Protein AF-A0AB73HCC1-F1 (afdb_monomer)

Structure (mmCIF, N/CA/C/O backbone):
data_AF-A0AB73HCC1-F1
#
_entry.id   AF-A0AB73HCC1-F1
#
loop_
_atom_site.group_PDB
_atom_site.id
_at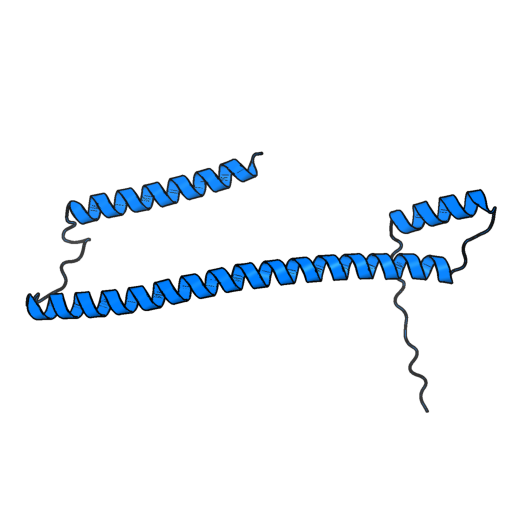om_site.type_symbol
_atom_site.label_atom_id
_atom_site.label_alt_id
_atom_site.label_comp_id
_atom_site.label_asym_id
_atom_site.label_entity_id
_atom_site.label_seq_id
_atom_site.pdbx_PDB_ins_code
_atom_site.Cartn_x
_atom_site.Cartn_y
_atom_site.Cartn_z
_atom_site.occupancy
_atom_site.B_iso_or_equiv
_atom_site.auth_seq_id
_atom_site.auth_comp_id
_atom_site.auth_asym_id
_atom_site.auth_atom_id
_atom_site.pdbx_PDB_model_num
ATOM 1 N N . MET A 1 1 ? -36.625 -32.251 32.245 1.00 38.41 1 MET A N 1
ATOM 2 C CA . MET A 1 1 ? -36.342 -30.869 31.793 1.00 38.41 1 MET A CA 1
ATOM 3 C C . MET A 1 1 ? -35.176 -30.345 32.619 1.00 38.41 1 MET A C 1
ATOM 5 O O . MET A 1 1 ? -35.336 -30.188 33.819 1.00 38.41 1 MET A O 1
ATOM 9 N N . VAL A 1 2 ? -33.991 -30.183 32.027 1.00 34.22 2 VAL A N 1
ATOM 10 C CA . VAL A 1 2 ? -32.787 -29.726 32.745 1.00 34.22 2 VAL A CA 1
ATOM 11 C C . VAL A 1 2 ? -32.716 -28.202 32.635 1.00 34.22 2 VAL A C 1
ATOM 13 O O . VAL A 1 2 ? -32.554 -27.676 31.535 1.00 34.22 2 VAL A O 1
ATOM 16 N N . GLN A 1 3 ? -32.875 -27.489 33.753 1.00 39.78 3 GLN A N 1
ATOM 17 C CA . GLN A 1 3 ? -32.674 -26.039 33.811 1.00 39.78 3 GLN A CA 1
ATOM 18 C C . GLN A 1 3 ? -31.180 -25.734 33.646 1.00 39.78 3 GLN A C 1
ATOM 20 O O . GLN A 1 3 ? -30.383 -25.944 34.563 1.00 39.78 3 GLN A O 1
ATOM 25 N N . LYS A 1 4 ? -30.797 -25.245 32.460 1.00 42.56 4 LYS A N 1
ATOM 26 C CA . LYS A 1 4 ? -29.466 -24.679 32.214 1.00 42.56 4 LYS A CA 1
ATOM 27 C C . LYS A 1 4 ? -29.282 -23.481 33.144 1.00 42.56 4 LYS A C 1
ATOM 29 O O . LYS A 1 4 ? -29.886 -22.434 32.930 1.00 42.56 4 LYS A O 1
ATOM 34 N N . HIS A 1 5 ? -28.467 -23.654 34.177 1.00 36.31 5 HIS A N 1
ATOM 35 C CA . HIS A 1 5 ? -28.007 -22.551 35.005 1.00 36.31 5 HIS A CA 1
ATOM 36 C C . HIS A 1 5 ? -27.139 -21.651 34.123 1.00 36.31 5 HIS A C 1
ATOM 38 O O . HIS A 1 5 ? -26.052 -22.044 33.698 1.00 36.31 5 HIS A O 1
ATOM 44 N N . ILE A 1 6 ? -27.655 -20.470 33.785 1.00 43.16 6 ILE A N 1
ATOM 45 C CA . ILE A 1 6 ? -26.868 -19.415 33.151 1.00 43.16 6 ILE A CA 1
ATOM 46 C C . ILE A 1 6 ? -25.929 -18.911 34.243 1.00 43.16 6 ILE A C 1
ATOM 48 O O . ILE A 1 6 ? -26.341 -18.170 35.132 1.00 43.16 6 ILE A O 1
ATOM 52 N N . ASN A 1 7 ? -24.688 -19.392 34.224 1.00 36.97 7 ASN A N 1
ATOM 53 C CA . ASN A 1 7 ? -23.642 -18.879 35.095 1.00 36.97 7 ASN A CA 1
ATOM 54 C C . ASN A 1 7 ? -23.291 -17.477 34.590 1.00 36.97 7 ASN A C 1
ATOM 56 O O . ASN A 1 7 ? -22.567 -17.322 33.606 1.00 36.97 7 ASN A O 1
ATOM 60 N N . PHE A 1 8 ? -23.872 -16.458 35.219 1.00 41.75 8 PHE A N 1
ATOM 61 C CA . PHE A 1 8 ? -23.470 -15.078 34.998 1.00 41.75 8 PHE A CA 1
ATOM 62 C C . PHE A 1 8 ? -22.064 -14.930 35.580 1.00 41.75 8 PHE A C 1
ATOM 64 O O . PHE A 1 8 ? -21.888 -15.024 36.793 1.00 41.75 8 PHE A O 1
ATOM 71 N N . ARG A 1 9 ? -21.059 -14.778 34.708 1.00 43.19 9 ARG A N 1
ATOM 72 C CA . ARG A 1 9 ? -19.712 -14.366 35.122 1.00 43.19 9 ARG A CA 1
ATOM 73 C C . ARG A 1 9 ? -19.842 -13.092 35.956 1.00 43.19 9 ARG A C 1
ATOM 75 O O . ARG A 1 9 ? -20.618 -12.216 35.584 1.00 43.19 9 ARG A O 1
ATOM 82 N N . GLU A 1 10 ? -19.115 -13.012 37.066 1.00 45.31 10 GLU A N 1
ATOM 83 C CA . GLU A 1 10 ? -18.987 -11.766 37.822 1.00 45.31 10 GLU A CA 1
ATOM 84 C C . GLU A 1 10 ? -18.386 -10.717 36.881 1.00 45.31 10 GLU A C 1
ATOM 86 O O . GLU A 1 10 ? -17.293 -10.903 36.345 1.00 45.31 10 GLU A O 1
ATOM 91 N N . VAL A 1 11 ? -19.176 -9.690 36.578 1.00 54.09 11 VAL A N 1
ATOM 92 C CA . VAL A 1 11 ? -18.813 -8.621 35.650 1.00 54.09 11 VAL A CA 1
ATOM 93 C C . VAL A 1 11 ? -18.001 -7.576 36.418 1.00 54.09 11 VAL A C 1
ATOM 95 O O . VAL A 1 11 ? -18.340 -7.229 37.548 1.00 54.09 11 VAL A O 1
ATOM 98 N N . GLU A 1 12 ? -16.892 -7.114 35.839 1.00 55.56 12 GLU A N 1
ATOM 99 C CA . GLU A 1 12 ? -15.991 -6.157 36.488 1.00 55.56 12 GLU A CA 1
ATOM 100 C C . GLU A 1 12 ? -16.620 -4.753 36.576 1.00 55.56 12 GLU A C 1
ATOM 102 O O . GLU A 1 12 ? -17.129 -4.206 35.596 1.00 55.56 12 GLU A O 1
ATOM 107 N N . LYS A 1 13 ? -16.570 -4.154 37.772 1.00 60.44 13 LYS A N 1
ATOM 108 C CA . LYS A 1 13 ? -17.133 -2.827 38.067 1.00 60.44 13 LYS A CA 1
ATOM 109 C C . LYS A 1 13 ? -16.321 -1.714 37.408 1.00 60.44 13 LYS A C 1
ATOM 111 O O . LYS A 1 13 ? -15.126 -1.585 37.661 1.00 60.44 13 LYS A O 1
ATOM 116 N N . THR A 1 14 ? -16.975 -0.854 36.624 1.00 68.00 14 THR A N 1
ATOM 117 C CA . THR A 1 14 ? -16.300 0.253 35.927 1.00 68.00 14 THR A CA 1
ATOM 118 C C . THR A 1 14 ? -16.155 1.509 36.804 1.00 68.00 14 THR A C 1
ATOM 120 O O . THR A 1 14 ? -17.066 1.823 37.578 1.00 68.00 14 THR A O 1
ATOM 123 N N . PRO A 1 15 ? -15.061 2.293 36.672 1.00 70.69 15 PRO A N 1
ATOM 124 C CA . PRO A 1 15 ? -14.818 3.485 37.499 1.00 70.69 15 PRO A CA 1
ATOM 125 C C . PRO A 1 15 ? -15.942 4.532 37.438 1.00 70.69 15 PRO A C 1
ATOM 127 O O . PRO A 1 15 ? -16.271 5.166 38.439 1.00 70.69 15 PRO A O 1
ATOM 130 N N . PHE A 1 16 ? -16.568 4.691 36.267 1.00 67.19 16 PHE A N 1
ATOM 131 C CA . PHE A 1 16 ? -17.686 5.615 36.070 1.00 67.19 16 PHE A CA 1
ATOM 132 C C . PHE A 1 16 ? -18.978 5.125 36.741 1.00 67.19 16 PHE A C 1
ATOM 134 O O . PHE A 1 16 ? -19.700 5.920 37.345 1.00 67.19 16 PHE A O 1
ATOM 141 N N . GLY A 1 17 ? -19.259 3.817 36.668 1.00 68.06 17 GLY A N 1
ATOM 142 C CA . GLY A 1 17 ? -20.411 3.210 37.334 1.00 68.06 17 GLY A CA 1
ATOM 143 C C . GLY A 1 17 ? -20.335 3.384 38.849 1.00 68.06 17 GLY A C 1
ATOM 144 O O . GLY A 1 17 ? -21.309 3.813 39.465 1.00 68.06 17 GLY A O 1
ATOM 145 N N . ILE A 1 18 ? -19.154 3.157 39.432 1.00 70.44 18 ILE A N 1
ATOM 146 C CA . ILE A 1 18 ? -18.897 3.334 40.870 1.00 70.44 18 ILE A CA 1
ATOM 147 C C . ILE A 1 18 ? -19.159 4.786 41.297 1.00 70.44 18 ILE A C 1
ATOM 149 O O . ILE A 1 18 ? -19.965 5.013 42.196 1.00 70.44 18 ILE A O 1
ATOM 153 N N . ALA A 1 19 ? -18.583 5.768 40.597 1.00 71.25 19 ALA A N 1
ATOM 154 C CA . ALA A 1 19 ? -18.742 7.186 40.935 1.00 71.25 19 ALA A CA 1
ATOM 155 C C . ALA A 1 19 ? -20.204 7.673 40.851 1.00 71.25 19 ALA A C 1
ATOM 157 O O . ALA A 1 19 ? -20.649 8.506 41.646 1.00 71.25 19 ALA A O 1
ATOM 158 N N . TYR A 1 20 ? -20.980 7.158 39.892 1.00 68.31 20 TYR A N 1
ATOM 159 C CA . TYR A 1 20 ? -22.404 7.478 39.785 1.00 68.31 20 TYR A CA 1
ATOM 160 C C . TYR A 1 20 ? -23.213 6.868 40.939 1.00 68.31 20 TYR A C 1
ATOM 162 O O . TYR A 1 20 ? -24.063 7.542 41.527 1.00 68.31 20 TYR A O 1
ATOM 170 N N . LEU A 1 21 ? -22.948 5.604 41.271 1.00 71.44 21 LEU A N 1
ATOM 171 C CA . LEU A 1 21 ? -23.624 4.878 42.345 1.00 71.44 21 LEU A CA 1
ATOM 172 C C . LEU A 1 21 ? -23.320 5.479 43.719 1.00 71.44 21 LEU A C 1
ATOM 174 O O . LEU A 1 21 ? -24.239 5.646 44.518 1.00 71.44 21 LEU A O 1
ATOM 178 N N . GLU A 1 22 ? -22.069 5.871 43.960 1.00 76.00 22 GLU A N 1
ATOM 179 C CA . GLU A 1 22 ? -21.644 6.583 45.168 1.00 76.00 22 GLU A CA 1
ATOM 180 C C . GLU A 1 22 ? -22.413 7.898 45.321 1.00 76.00 22 GLU A C 1
ATOM 182 O O . GLU A 1 22 ? -23.102 8.092 46.323 1.00 76.00 22 GLU A O 1
ATOM 187 N N . LYS A 1 23 ? -22.444 8.734 44.277 1.00 72.56 23 LYS A N 1
ATOM 188 C CA . LYS A 1 23 ? -23.176 10.011 44.278 1.00 72.56 23 LYS A CA 1
ATOM 189 C C . LYS A 1 23 ? -24.678 9.854 44.547 1.00 72.56 23 LYS A C 1
ATOM 191 O O . LYS A 1 23 ? -25.290 10.704 45.195 1.00 72.56 23 LYS A O 1
ATOM 196 N N . GLN A 1 24 ? -25.304 8.792 44.040 1.00 65.94 24 GLN A N 1
ATOM 197 C CA . GLN A 1 24 ? -26.722 8.518 44.303 1.00 65.94 24 GLN A CA 1
ATOM 198 C C . GLN A 1 24 ? -26.949 7.946 45.706 1.00 65.94 24 GLN A C 1
ATOM 200 O O . GLN A 1 24 ? -27.943 8.285 46.350 1.00 65.94 24 GLN A O 1
ATOM 205 N N . SER A 1 25 ? -26.016 7.129 46.200 1.00 69.56 25 SER A N 1
ATOM 206 C CA . SER A 1 25 ? -26.067 6.583 47.556 1.00 69.56 25 SER A CA 1
ATOM 207 C C . SER A 1 25 ? -25.948 7.675 48.618 1.00 69.56 25 SER A C 1
ATOM 209 O O . SER A 1 25 ? -26.681 7.647 49.604 1.00 69.56 25 SER A O 1
ATOM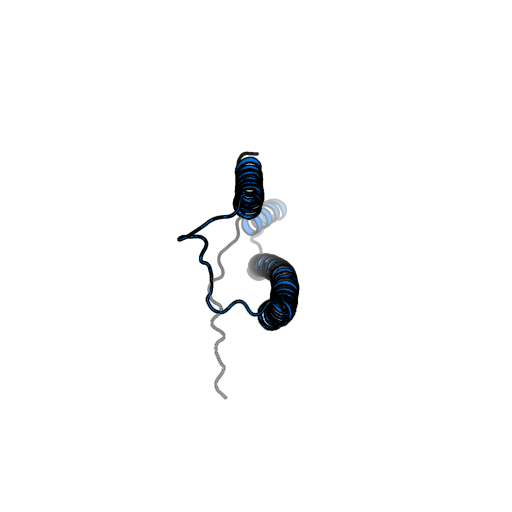 211 N N . GLU A 1 26 ? -25.123 8.696 48.368 1.00 74.69 26 GLU A N 1
ATOM 212 C CA . GLU A 1 26 ? -25.008 9.892 49.207 1.00 74.69 26 GLU A CA 1
ATOM 213 C C . GLU A 1 26 ? -26.292 10.727 49.174 1.00 74.69 26 GLU A C 1
ATOM 215 O O . GLU A 1 26 ? -26.774 11.187 50.209 1.00 74.69 26 GLU A O 1
ATOM 220 N N . ARG A 1 27 ? -26.888 10.891 47.986 1.00 69.12 27 ARG A N 1
ATOM 221 C CA . ARG A 1 27 ? -28.082 11.722 47.782 1.00 69.12 27 ARG A CA 1
ATOM 222 C C . ARG A 1 27 ? -29.345 11.142 48.415 1.00 69.12 27 ARG A C 1
ATOM 224 O O . ARG A 1 27 ? -30.191 11.902 48.879 1.00 69.12 27 ARG A O 1
ATOM 231 N N . PHE A 1 28 ? -29.488 9.821 48.406 1.00 70.94 28 PHE A N 1
ATOM 232 C CA . PHE A 1 28 ? -30.684 9.128 48.892 1.00 70.94 28 PHE A CA 1
ATOM 233 C C . PHE A 1 28 ? -30.447 8.320 50.174 1.00 70.94 28 PHE A C 1
ATOM 235 O O . PHE A 1 28 ? -31.359 7.619 50.606 1.00 70.94 28 PHE A O 1
ATOM 242 N N . GLN A 1 29 ? -29.241 8.386 50.757 1.00 68.56 29 GLN A N 1
ATOM 243 C CA . GLN A 1 29 ? -28.818 7.630 51.949 1.00 68.56 29 GLN A CA 1
ATOM 244 C C . GLN A 1 29 ? -29.215 6.145 51.895 1.00 68.56 29 GLN A C 1
ATOM 246 O O . GLN A 1 29 ? -29.601 5.536 52.892 1.00 68.56 29 GLN A O 1
ATOM 251 N N . SER A 1 30 ? -29.160 5.554 50.704 1.00 65.75 30 SER A N 1
ATOM 252 C CA . SER A 1 30 ? -29.591 4.181 50.465 1.00 65.75 30 SER A CA 1
ATOM 253 C C . SER A 1 30 ? -28.616 3.485 49.533 1.00 65.75 30 SER A C 1
ATOM 255 O O . SER A 1 30 ? -28.034 4.091 48.633 1.00 65.75 30 SER A O 1
ATOM 257 N N . LYS A 1 31 ? -28.404 2.188 49.773 1.00 68.00 31 LYS A N 1
ATOM 258 C CA . LYS A 1 31 ? -27.559 1.388 48.893 1.00 68.00 31 LYS A CA 1
ATOM 259 C C . LYS A 1 31 ? -28.298 1.167 47.572 1.00 68.00 31 LYS A C 1
ATOM 261 O O . LYS A 1 31 ? -29.467 0.771 47.608 1.00 68.00 31 LYS A O 1
ATOM 266 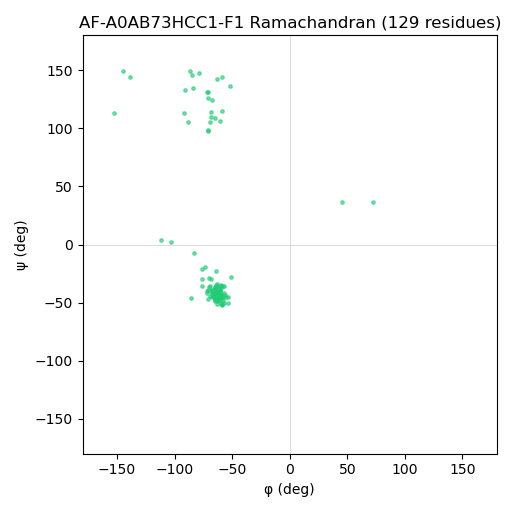N N . PRO A 1 32 ? -27.646 1.394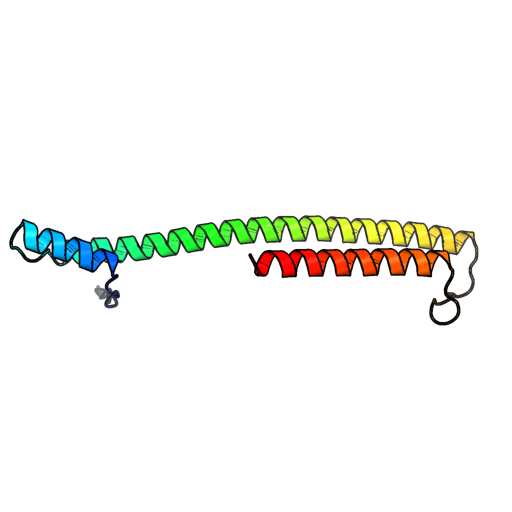 46.422 1.00 66.69 32 PRO A N 1
ATOM 267 C CA . PRO A 1 32 ? -28.252 1.101 45.138 1.00 66.69 32 PRO A CA 1
ATOM 268 C C . PRO A 1 32 ? -28.618 -0.384 45.050 1.00 66.69 32 PRO A C 1
ATOM 270 O O . PRO A 1 32 ? -27.939 -1.262 45.585 1.00 66.69 32 PRO A O 1
ATOM 273 N N . SER A 1 33 ? -29.740 -0.671 44.391 1.00 75.75 33 SER A N 1
ATOM 274 C CA . SER A 1 33 ? -30.155 -2.050 44.132 1.00 75.75 33 SER A CA 1
ATOM 275 C C . SER A 1 33 ? -29.123 -2.739 43.240 1.00 75.75 33 SER A C 1
ATOM 277 O O . SER A 1 33 ? -28.646 -2.140 42.276 1.00 75.75 33 SER A O 1
ATOM 279 N N . LYS A 1 34 ? -28.860 -4.029 43.485 1.00 73.81 34 LYS A N 1
ATOM 280 C CA . LYS A 1 34 ? -28.000 -4.874 42.630 1.00 73.81 34 LYS A CA 1
ATOM 281 C C . LYS A 1 34 ? -28.386 -4.817 41.145 1.00 73.81 34 LYS A C 1
ATOM 283 O O . LYS A 1 34 ? -27.544 -5.001 40.277 1.00 73.81 34 LYS A O 1
ATOM 288 N N . THR A 1 35 ? -29.660 -4.547 40.856 1.00 72.31 35 THR A N 1
ATOM 289 C CA . THR A 1 35 ? -30.164 -4.388 39.483 1.00 72.31 35 THR A CA 1
ATOM 290 C C . THR A 1 35 ? -29.593 -3.139 38.811 1.00 72.31 35 THR A C 1
ATOM 292 O O . THR A 1 35 ? -29.251 -3.178 37.639 1.00 72.31 35 THR A O 1
ATOM 295 N N . VAL A 1 36 ? -29.461 -2.039 39.555 1.00 73.62 36 VAL A N 1
ATOM 296 C CA . VAL A 1 36 ? -28.936 -0.769 39.038 1.00 73.62 36 VAL A CA 1
ATOM 297 C C . VAL A 1 36 ? -27.435 -0.881 38.784 1.00 73.62 36 VAL A C 1
ATOM 299 O O . VAL A 1 36 ? -26.980 -0.454 37.731 1.00 73.62 36 VAL A O 1
ATOM 302 N N . GLU A 1 37 ? -26.688 -1.518 39.693 1.00 71.56 37 GLU A N 1
ATOM 303 C CA . GLU A 1 37 ? -25.263 -1.837 39.492 1.00 71.56 37 GLU A CA 1
ATOM 304 C C . GLU A 1 37 ? -25.043 -2.610 38.186 1.00 71.56 37 GLU A C 1
ATOM 306 O O . GLU A 1 37 ? -24.274 -2.181 37.326 1.00 71.56 37 GLU A O 1
ATOM 311 N N . LYS A 1 38 ? -25.823 -3.678 37.990 1.00 75.00 38 LYS A N 1
ATOM 312 C CA . LYS A 1 38 ? -25.742 -4.526 36.801 1.00 75.00 38 LYS A CA 1
ATOM 313 C C . LYS A 1 38 ? -26.054 -3.777 35.498 1.00 75.00 38 LYS A C 1
ATOM 315 O O . LYS A 1 38 ? -25.386 -4.002 34.497 1.00 75.00 38 LYS A O 1
ATOM 320 N N . ILE A 1 39 ? -27.023 -2.856 35.506 1.00 77.94 39 ILE A N 1
ATOM 321 C CA . ILE A 1 39 ? -27.365 -2.040 34.324 1.00 77.94 39 ILE A CA 1
ATOM 322 C C . ILE A 1 39 ? -26.185 -1.157 33.892 1.00 77.94 39 ILE A C 1
ATOM 324 O O . ILE A 1 39 ? -25.928 -1.019 32.697 1.00 77.94 39 ILE A O 1
ATOM 328 N N . PHE A 1 40 ? -25.463 -0.549 34.837 1.00 75.25 40 PHE A N 1
ATOM 329 C CA . PHE A 1 40 ? -24.319 0.307 34.505 1.00 75.25 40 PHE A CA 1
ATOM 330 C C . PHE A 1 40 ? -23.125 -0.488 33.975 1.00 75.25 40 PHE A C 1
ATOM 332 O O . PHE A 1 40 ? -22.437 -0.023 33.066 1.00 75.25 40 PHE A O 1
ATOM 339 N N . GLU A 1 41 ? -22.902 -1.684 34.512 1.00 73.56 41 GLU A N 1
ATOM 340 C CA . GLU A 1 41 ? -21.880 -2.612 34.025 1.00 73.56 41 GLU A CA 1
ATOM 341 C C . GLU A 1 41 ? -22.193 -3.100 32.600 1.00 73.56 41 GLU A C 1
ATOM 343 O O . GLU A 1 41 ? -21.348 -2.981 31.713 1.00 73.56 41 GLU A O 1
ATOM 348 N N . GLU A 1 42 ? -23.428 -3.548 32.341 1.00 76.75 42 GLU A N 1
ATOM 349 C CA . GLU A 1 42 ? -23.878 -3.951 30.999 1.00 76.75 42 GLU A CA 1
ATOM 350 C C . GLU A 1 42 ? -23.789 -2.787 29.997 1.00 76.75 42 GLU A C 1
ATOM 352 O O . GLU A 1 42 ? -23.347 -2.963 28.863 1.00 76.75 42 GLU A O 1
ATOM 357 N N . HIS A 1 43 ? -24.140 -1.566 30.411 1.00 78.44 43 HIS A N 1
ATOM 358 C CA . HIS A 1 43 ? -24.030 -0.384 29.555 1.00 78.44 43 HIS A CA 1
ATOM 359 C C . HIS A 1 43 ? -22.576 -0.047 29.185 1.00 78.44 43 HIS A C 1
ATOM 361 O O . HIS A 1 43 ? -22.314 0.389 28.063 1.00 78.44 43 HIS A O 1
ATOM 367 N N . ALA A 1 44 ? -21.623 -0.242 30.100 1.00 76.38 44 ALA A N 1
ATOM 368 C CA . ALA A 1 44 ? -20.209 -0.028 29.808 1.00 76.38 44 ALA A CA 1
ATOM 369 C C . ALA A 1 44 ? -19.669 -1.058 28.804 1.00 76.38 44 ALA A C 1
ATOM 371 O O . ALA A 1 44 ? -18.988 -0.680 27.853 1.00 76.38 44 ALA A O 1
ATOM 372 N N . GLN A 1 45 ? -20.058 -2.329 28.945 1.00 79.00 45 GLN A N 1
ATOM 373 C CA . GLN A 1 45 ? -19.726 -3.368 27.964 1.00 79.00 45 GLN A CA 1
ATOM 374 C C . GLN A 1 45 ? -20.310 -3.054 26.581 1.00 79.00 45 GLN A C 1
ATOM 376 O O . GLN A 1 45 ? -19.616 -3.155 25.573 1.00 79.00 45 GLN A O 1
ATOM 381 N N . LEU A 1 46 ? -21.564 -2.594 26.522 1.00 79.44 46 LEU A N 1
ATOM 382 C CA . LEU A 1 46 ? -22.202 -2.192 25.265 1.00 79.44 46 LEU A CA 1
ATOM 383 C C . LEU A 1 46 ? -21.504 -0.996 24.602 1.00 79.44 46 LEU A C 1
ATOM 385 O O . LEU A 1 46 ? -21.464 -0.910 23.374 1.00 79.44 46 LEU A O 1
ATOM 389 N N . LEU A 1 47 ? -20.957 -0.064 25.388 1.00 77.62 47 LEU A N 1
ATOM 390 C CA . LEU A 1 47 ? -20.144 1.039 24.873 1.00 77.62 47 LEU A CA 1
ATOM 391 C C . LEU A 1 47 ? -18.844 0.527 24.243 1.00 77.62 47 LEU A C 1
ATOM 393 O O . LEU A 1 47 ? -18.540 0.918 23.118 1.00 77.62 47 LEU A O 1
ATOM 397 N N . GLU A 1 48 ? -18.126 -0.377 24.911 1.00 79.69 48 GLU A N 1
ATOM 398 C CA . GLU A 1 48 ? -16.901 -0.989 24.374 1.00 79.69 48 GLU A CA 1
ATOM 399 C C . GLU A 1 48 ? -17.168 -1.807 23.102 1.00 79.69 48 GLU A C 1
ATOM 401 O O . GLU A 1 48 ? -16.427 -1.707 22.118 1.00 79.69 48 GLU A O 1
ATOM 406 N N . GLU A 1 49 ? -18.258 -2.577 23.068 1.00 81.88 49 GLU A N 1
ATOM 407 C CA . GLU A 1 49 ? -18.692 -3.297 21.867 1.00 81.88 49 GLU A CA 1
ATOM 408 C C . GLU A 1 49 ? -19.038 -2.329 20.728 1.00 81.88 49 GLU A C 1
ATOM 410 O O . GLU A 1 49 ? -18.674 -2.550 19.566 1.00 81.88 49 GLU A O 1
ATOM 415 N N . LYS A 1 50 ? -19.701 -1.213 21.043 1.00 84.31 50 LYS A N 1
ATOM 416 C CA . LYS A 1 50 ? -20.034 -0.172 20.067 1.00 84.31 50 LYS A CA 1
ATOM 417 C C . LYS A 1 50 ? -18.787 0.532 19.526 1.00 84.31 50 LYS A C 1
ATOM 419 O O . LYS A 1 50 ? -18.697 0.784 18.327 1.00 84.31 50 LYS A O 1
ATOM 424 N N . GLU A 1 51 ? -17.804 0.829 20.366 1.00 81.06 51 GLU A N 1
ATOM 425 C CA . GLU A 1 51 ? -16.526 1.384 19.910 1.00 81.06 51 GLU A CA 1
ATOM 426 C C . GLU A 1 51 ? -15.752 0.382 19.047 1.00 81.06 51 GLU A C 1
ATOM 428 O O . GLU A 1 51 ? -15.267 0.732 17.967 1.00 81.06 51 GLU A O 1
ATOM 433 N N . SER A 1 52 ? -15.718 -0.887 19.458 1.00 80.88 52 SER A N 1
ATOM 434 C CA . SER A 1 52 ? -15.071 -1.970 18.711 1.00 80.88 52 SER A CA 1
ATOM 435 C C . SER A 1 52 ? -15.712 -2.192 17.340 1.00 80.88 52 SER A C 1
ATOM 437 O O . SER A 1 52 ? -15.020 -2.409 16.342 1.00 80.88 52 SER A O 1
ATOM 439 N N . THR A 1 53 ? -17.042 -2.124 17.252 1.00 87.31 53 THR A N 1
ATOM 440 C CA . THR A 1 53 ? -17.771 -2.246 15.979 1.00 87.31 53 THR A CA 1
ATOM 441 C C . THR A 1 53 ? -17.496 -1.062 15.056 1.00 87.31 53 THR A C 1
ATOM 443 O O . THR A 1 53 ? -17.158 -1.280 13.892 1.00 87.31 53 THR A O 1
ATOM 446 N N . LEU A 1 54 ? -17.520 0.172 15.571 1.00 86.44 54 LEU A N 1
ATOM 447 C CA . LEU A 1 54 ? -17.168 1.371 14.801 1.00 86.44 54 LEU A CA 1
ATOM 448 C C . LEU A 1 54 ? -15.720 1.335 14.287 1.00 86.44 54 LEU A C 1
ATOM 450 O O . LEU A 1 54 ? -15.456 1.714 13.141 1.00 86.44 54 LEU A O 1
ATOM 454 N N . LEU A 1 55 ? -14.775 0.859 15.104 1.00 86.19 55 LEU A N 1
ATOM 455 C CA . LEU A 1 55 ? -13.385 0.661 14.692 1.00 86.19 55 LEU A CA 1
ATOM 456 C C . LEU A 1 55 ? -13.287 -0.375 13.564 1.00 86.19 55 LEU A C 1
ATOM 458 O O . LEU A 1 55 ? -12.665 -0.111 12.533 1.00 86.19 55 LEU A O 1
ATOM 462 N N . ASN A 1 56 ? -13.953 -1.521 13.718 1.00 88.06 56 ASN A N 1
ATOM 463 C CA . ASN A 1 56 ? -13.985 -2.577 12.708 1.00 88.06 56 ASN A CA 1
ATOM 464 C C . ASN A 1 56 ? -14.590 -2.103 11.378 1.00 88.06 56 ASN A C 1
ATOM 466 O O . ASN A 1 56 ? -14.090 -2.464 10.311 1.00 88.06 56 ASN A O 1
ATOM 470 N N . GLU A 1 57 ? -15.642 -1.285 11.406 1.00 89.56 57 GLU A N 1
ATOM 471 C CA . GLU A 1 57 ? -16.235 -0.702 10.198 1.00 89.56 57 GLU A CA 1
ATOM 472 C C . GLU A 1 57 ? -15.271 0.245 9.477 1.00 89.56 57 GLU A C 1
ATOM 474 O O . GLU A 1 57 ? -15.112 0.151 8.255 1.00 89.56 57 GLU A O 1
ATOM 479 N N . ARG A 1 58 ? -14.572 1.114 10.221 1.00 87.31 58 ARG A N 1
ATOM 480 C CA . ARG A 1 58 ? -13.534 1.990 9.654 1.00 87.31 58 ARG A CA 1
ATOM 481 C C . ARG A 1 58 ? -12.401 1.178 9.032 1.00 87.31 58 ARG A C 1
ATOM 483 O O . ARG A 1 58 ? -12.061 1.405 7.873 1.00 87.31 58 ARG A O 1
ATOM 490 N N . MET A 1 59 ? -11.890 0.176 9.747 1.00 86.69 59 MET A N 1
ATOM 491 C CA . MET A 1 59 ? -10.839 -0.706 9.234 1.00 86.69 59 MET A CA 1
ATOM 492 C C . MET A 1 59 ? -11.273 -1.440 7.962 1.00 86.69 59 MET A C 1
ATOM 494 O O . MET A 1 59 ? -10.523 -1.479 6.989 1.00 86.69 59 MET A O 1
ATOM 498 N N . LYS A 1 60 ? -12.497 -1.983 7.921 1.00 87.56 60 LYS A N 1
ATOM 499 C CA . LYS A 1 60 ? -13.038 -2.638 6.718 1.00 87.56 60 LYS A CA 1
ATOM 500 C C . LYS A 1 60 ? -13.093 -1.687 5.526 1.00 87.56 60 LYS A C 1
ATOM 502 O O . LYS A 1 60 ? -12.739 -2.092 4.418 1.00 87.56 60 LYS A O 1
ATOM 507 N N . LYS A 1 61 ? -13.513 -0.438 5.738 1.00 88.56 61 LYS A N 1
ATOM 508 C CA . LYS A 1 61 ? -13.558 0.585 4.685 1.00 88.56 61 LYS A CA 1
ATOM 509 C C . LYS A 1 61 ? -12.162 0.888 4.138 1.00 88.56 61 LYS A C 1
ATOM 511 O O . LYS A 1 61 ? -11.979 0.886 2.919 1.00 88.56 61 LYS A O 1
ATOM 516 N N . ASP A 1 62 ? -11.188 1.094 5.018 1.00 84.25 62 ASP A N 1
ATOM 517 C CA . ASP A 1 62 ? -9.814 1.419 4.625 1.00 84.25 62 ASP A CA 1
ATOM 518 C C . ASP A 1 62 ? -9.146 0.249 3.891 1.00 84.25 62 ASP A C 1
ATOM 520 O O . ASP A 1 62 ? -8.581 0.431 2.810 1.00 84.25 62 ASP A O 1
ATOM 524 N N . ILE A 1 63 ? -9.295 -0.976 4.407 1.00 87.38 63 ILE A N 1
ATOM 525 C CA . ILE A 1 63 ? -8.801 -2.198 3.755 1.00 87.38 63 ILE A CA 1
ATOM 526 C C . ILE A 1 63 ? -9.477 -2.403 2.395 1.00 87.38 63 ILE A C 1
ATOM 528 O O . ILE A 1 63 ? -8.809 -2.750 1.420 1.00 87.38 63 ILE A O 1
ATOM 532 N N . GLY A 1 64 ? -10.787 -2.159 2.296 1.00 84.62 64 GLY A N 1
ATOM 533 C CA . GLY A 1 64 ? -11.528 -2.245 1.039 1.00 84.62 64 GLY A CA 1
ATOM 534 C C . GLY A 1 64 ? -10.997 -1.279 -0.021 1.00 84.62 64 GLY A C 1
ATOM 535 O O . GLY A 1 64 ? -10.773 -1.677 -1.165 1.00 84.62 64 GLY A O 1
ATOM 536 N N . LEU A 1 65 ? -10.724 -0.029 0.365 1.00 83.19 65 LEU A N 1
ATOM 537 C CA . LEU A 1 65 ? -10.137 0.975 -0.523 1.00 83.19 65 LEU A CA 1
ATOM 538 C C . LEU A 1 65 ? -8.728 0.580 -0.981 1.00 83.19 65 LEU A C 1
ATOM 540 O O . LEU A 1 65 ? -8.412 0.719 -2.164 1.00 83.19 65 LEU A O 1
ATOM 544 N N . ILE A 1 66 ? -7.892 0.082 -0.064 1.00 84.31 66 ILE A N 1
ATOM 545 C CA . ILE A 1 66 ? -6.551 -0.418 -0.390 1.00 84.31 66 ILE A CA 1
ATOM 546 C C . ILE A 1 66 ? -6.666 -1.549 -1.408 1.00 84.31 66 ILE A C 1
ATOM 548 O O . ILE A 1 66 ? -6.069 -1.449 -2.474 1.00 84.31 66 ILE A O 1
ATOM 552 N N . ARG A 1 67 ? -7.495 -2.563 -1.133 1.00 75.75 67 ARG A N 1
ATOM 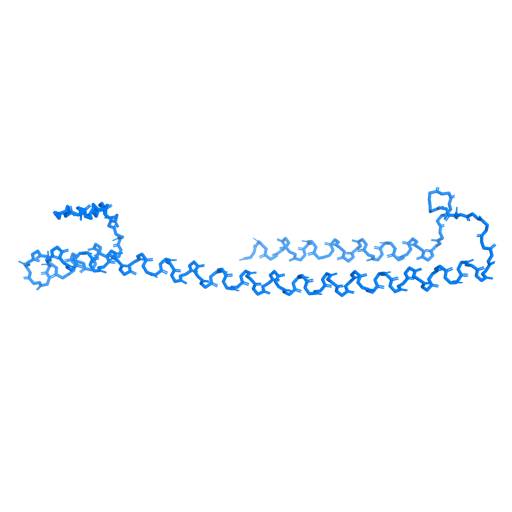553 C CA . ARG A 1 67 ? -7.693 -3.719 -2.017 1.00 75.75 67 ARG A CA 1
ATOM 554 C C . ARG A 1 67 ? -8.156 -3.311 -3.414 1.00 75.75 67 ARG A C 1
ATOM 556 O O . ARG A 1 67 ? -7.677 -3.855 -4.408 1.00 75.75 67 ARG A O 1
ATOM 563 N N . LEU A 1 68 ? -9.076 -2.350 -3.499 1.00 83.62 68 LEU A N 1
ATOM 564 C CA . LEU A 1 68 ? -9.551 -1.824 -4.776 1.00 83.62 68 LEU A CA 1
ATOM 565 C C . LEU A 1 68 ? -8.408 -1.156 -5.556 1.00 83.62 68 LEU A C 1
ATOM 567 O O . LEU A 1 68 ? -8.203 -1.450 -6.732 1.00 83.62 68 LEU A O 1
ATOM 571 N N . ARG A 1 69 ? -7.636 -0.283 -4.899 1.00 86.12 69 ARG A N 1
ATOM 572 C CA . ARG A 1 69 ? -6.500 0.420 -5.517 1.00 86.12 69 ARG A CA 1
ATOM 573 C C . ARG A 1 69 ? -5.389 -0.534 -5.943 1.00 86.12 69 ARG A C 1
ATOM 575 O O . ARG A 1 69 ? -4.873 -0.390 -7.046 1.00 86.12 69 ARG A O 1
ATOM 582 N N . THR A 1 70 ? -5.051 -1.518 -5.112 1.00 86.31 70 THR A N 1
ATOM 583 C CA . THR A 1 70 ? -4.064 -2.547 -5.463 1.00 86.31 70 THR A CA 1
ATOM 584 C C . THR A 1 70 ? -4.546 -3.394 -6.635 1.00 86.31 70 THR A C 1
ATOM 586 O O . THR A 1 70 ? -3.753 -3.700 -7.514 1.00 86.31 70 THR A O 1
ATOM 589 N N . GLY A 1 71 ? -5.847 -3.700 -6.708 1.00 84.88 71 GLY A N 1
ATOM 590 C CA . GLY A 1 71 ? -6.433 -4.405 -7.850 1.00 84.88 71 GLY A CA 1
ATOM 591 C C . GLY A 1 71 ? -6.318 -3.624 -9.163 1.00 84.88 71 GLY A C 1
ATOM 592 O O . GLY A 1 71 ? -5.955 -4.192 -10.189 1.00 84.88 71 GLY A O 1
ATOM 593 N N . TYR A 1 72 ? -6.559 -2.308 -9.144 1.00 87.62 72 TYR A N 1
ATOM 594 C CA . TYR A 1 72 ? -6.326 -1.466 -10.324 1.00 87.62 72 TYR A CA 1
ATOM 595 C C . TYR A 1 72 ? -4.847 -1.389 -10.710 1.00 87.62 72 TYR A C 1
ATOM 597 O O . TYR A 1 72 ? -4.531 -1.428 -11.896 1.00 87.62 72 TYR A O 1
ATOM 605 N N . ALA A 1 73 ? -3.943 -1.294 -9.732 1.00 90.31 73 ALA A N 1
ATOM 606 C CA . ALA A 1 73 ? -2.507 -1.290 -9.992 1.00 90.31 73 ALA A CA 1
ATOM 607 C C . ALA A 1 73 ? -2.048 -2.600 -10.656 1.00 90.31 73 ALA A C 1
ATOM 609 O O . ALA A 1 73 ? -1.290 -2.553 -11.623 1.00 90.31 73 ALA A O 1
ATOM 6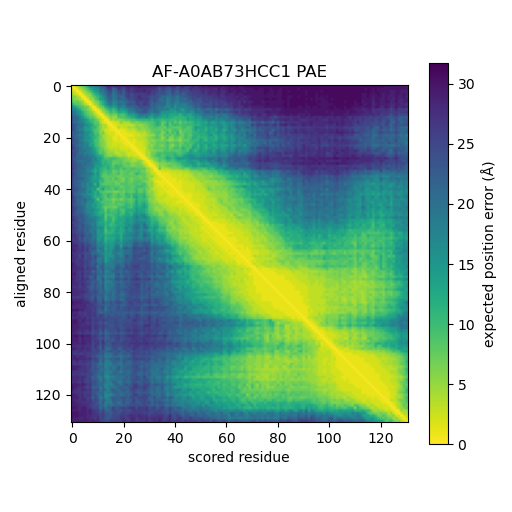10 N N . ASP A 1 74 ? -2.565 -3.743 -10.199 1.00 86.19 74 ASP A N 1
ATOM 611 C CA . ASP A 1 74 ? -2.292 -5.056 -10.789 1.00 86.19 74 ASP A CA 1
ATOM 612 C C . ASP A 1 74 ? -2.804 -5.138 -12.234 1.00 86.19 74 ASP A C 1
ATOM 614 O O . ASP A 1 74 ? -2.030 -5.394 -13.157 1.00 86.19 74 ASP A O 1
ATOM 618 N N . LYS A 1 75 ? -4.075 -4.776 -12.466 1.00 88.69 75 LYS A N 1
ATOM 619 C CA . LYS A 1 75 ? -4.658 -4.722 -13.816 1.00 88.69 75 LYS A CA 1
ATOM 620 C C . LYS A 1 75 ? -3.849 -3.825 -14.759 1.00 88.69 75 LYS A C 1
ATOM 622 O O . LYS A 1 75 ? -3.577 -4.205 -15.894 1.00 88.69 75 LYS A O 1
ATOM 627 N N . ASN A 1 76 ? -3.460 -2.638 -14.299 1.00 90.94 76 ASN A N 1
ATOM 628 C CA . ASN A 1 76 ? -2.669 -1.707 -15.101 1.00 90.94 76 ASN A CA 1
ATOM 629 C C . ASN A 1 76 ? -1.271 -2.262 -15.396 1.00 90.94 76 ASN A C 1
ATOM 631 O O . ASN A 1 76 ? -0.776 -2.095 -16.506 1.00 90.94 76 ASN A O 1
ATOM 635 N N . THR A 1 77 ? -0.654 -2.951 -14.435 1.00 92.69 77 THR A N 1
ATOM 636 C CA . THR A 1 77 ? 0.650 -3.601 -14.620 1.00 92.69 77 THR A CA 1
ATOM 637 C C . THR A 1 77 ? 0.575 -4.688 -15.685 1.00 92.69 77 THR A C 1
ATOM 639 O O . THR A 1 77 ? 1.417 -4.712 -16.577 1.00 92.69 77 THR A O 1
ATOM 642 N N . GLN A 1 78 ? -0.465 -5.528 -15.658 1.00 90.81 78 GLN A N 1
ATOM 643 C CA . GLN A 1 78 ? -0.687 -6.547 -16.688 1.00 90.81 78 GLN A CA 1
ATOM 644 C C . GLN A 1 78 ? -0.830 -5.920 -18.083 1.00 90.81 78 GLN A C 1
ATOM 646 O O . GLN A 1 78 ? -0.151 -6.341 -19.013 1.00 90.81 78 GLN A O 1
ATOM 651 N N . ILE A 1 79 ? -1.630 -4.854 -18.222 1.00 92.56 79 ILE A N 1
ATOM 652 C CA . ILE A 1 79 ? -1.774 -4.132 -19.499 1.00 92.56 79 ILE A CA 1
ATOM 653 C C . ILE A 1 79 ? -0.418 -3.594 -19.985 1.00 92.56 79 ILE A C 1
ATOM 655 O O . ILE A 1 79 ? -0.090 -3.724 -21.161 1.00 92.56 79 ILE A O 1
ATOM 659 N N . ILE A 1 80 ? 0.387 -3.008 -19.092 1.00 95.56 80 ILE A N 1
ATOM 660 C CA . ILE A 1 80 ? 1.720 -2.492 -19.437 1.00 95.56 80 ILE A CA 1
ATOM 661 C C . ILE A 1 80 ? 2.643 -3.624 -19.902 1.00 95.56 80 ILE A C 1
ATOM 663 O O . ILE A 1 80 ? 3.367 -3.436 -20.878 1.00 95.56 80 ILE A O 1
ATOM 667 N N . ILE A 1 81 ? 2.609 -4.790 -19.251 1.00 94.69 81 ILE A N 1
ATOM 668 C CA . ILE A 1 81 ? 3.408 -5.956 -19.653 1.00 94.69 81 ILE A CA 1
ATOM 669 C C . ILE A 1 81 ? 3.052 -6.389 -21.080 1.00 94.69 81 ILE A C 1
ATOM 671 O O . ILE A 1 81 ? 3.962 -6.580 -21.884 1.00 94.69 81 ILE A O 1
ATOM 675 N N . GLU A 1 82 ? 1.767 -6.466 -21.432 1.00 94.00 82 GLU A N 1
ATOM 676 C CA . GLU A 1 82 ? 1.339 -6.839 -22.791 1.00 94.00 82 GLU A CA 1
ATOM 677 C C . GLU A 1 82 ? 1.785 -5.822 -23.854 1.00 94.00 82 GLU A C 1
ATOM 679 O O . GLU A 1 82 ? 2.257 -6.190 -24.936 1.00 94.00 82 GLU A O 1
ATOM 684 N N . LEU A 1 83 ? 1.699 -4.525 -23.539 1.00 94.94 83 LEU A N 1
ATOM 685 C CA . LEU A 1 83 ? 2.180 -3.462 -24.425 1.00 94.94 83 LEU A CA 1
ATOM 686 C C . LEU A 1 83 ? 3.700 -3.535 -24.624 1.00 94.94 83 LEU A C 1
ATOM 688 O O . LEU A 1 83 ? 4.181 -3.426 -25.753 1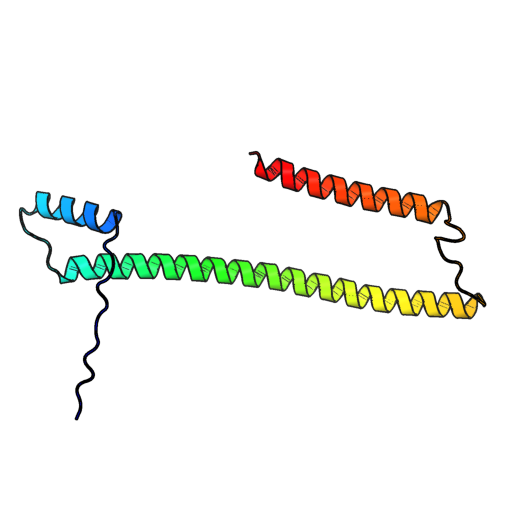.00 94.94 83 LEU A O 1
ATOM 692 N N . LEU A 1 84 ? 4.458 -3.756 -23.546 1.00 93.19 84 LEU A N 1
ATOM 693 C CA . LEU A 1 84 ? 5.910 -3.922 -23.612 1.00 93.19 84 LEU A CA 1
ATOM 694 C C . LEU A 1 84 ? 6.295 -5.181 -24.390 1.00 93.19 84 LEU A C 1
ATOM 696 O O . LEU A 1 84 ? 7.207 -5.118 -25.207 1.00 93.19 84 LEU A O 1
ATOM 700 N N . ASN A 1 85 ? 5.586 -6.293 -24.194 1.00 89.25 85 ASN A N 1
ATOM 701 C CA . ASN A 1 85 ? 5.817 -7.529 -24.937 1.00 89.25 85 ASN A CA 1
ATOM 702 C C . ASN A 1 85 ? 5.604 -7.320 -26.444 1.00 89.25 85 ASN A C 1
ATOM 704 O O . ASN A 1 85 ? 6.453 -7.692 -27.251 1.00 89.25 85 ASN A O 1
ATOM 708 N N . THR A 1 86 ? 4.522 -6.631 -26.819 1.00 93.06 86 THR A N 1
ATOM 709 C CA . THR A 1 86 ? 4.243 -6.265 -28.217 1.00 93.06 86 THR A CA 1
ATOM 710 C C . THR A 1 86 ? 5.375 -5.424 -28.815 1.00 93.06 86 THR A C 1
ATOM 712 O O . THR A 1 86 ? 5.832 -5.694 -29.926 1.00 93.06 86 THR A O 1
ATOM 715 N N . LEU A 1 87 ? 5.870 -4.426 -28.074 1.00 93.06 87 LEU A N 1
ATOM 716 C CA . LEU A 1 87 ? 6.987 -3.583 -28.510 1.00 93.06 87 LEU A CA 1
ATOM 717 C C . LEU A 1 87 ? 8.294 -4.370 -28.649 1.00 93.06 87 LEU A C 1
ATOM 719 O O . LEU A 1 87 ? 8.978 -4.232 -29.658 1.00 93.06 87 LEU A O 1
ATOM 723 N N . ILE A 1 88 ? 8.634 -5.204 -27.665 1.00 90.50 88 ILE A N 1
ATOM 724 C CA . ILE A 1 88 ? 9.848 -6.032 -27.671 1.00 90.50 88 ILE A CA 1
ATOM 725 C C . ILE A 1 88 ? 9.832 -6.994 -28.861 1.00 90.50 88 ILE A C 1
ATOM 727 O O . ILE A 1 88 ? 10.836 -7.100 -29.568 1.00 90.50 88 ILE A O 1
ATOM 731 N N . PHE A 1 89 ? 8.688 -7.639 -29.114 1.00 89.62 89 PHE A N 1
ATOM 732 C CA . PHE A 1 89 ? 8.495 -8.517 -30.264 1.00 89.62 89 PHE A CA 1
ATOM 733 C C . PHE A 1 89 ? 8.694 -7.767 -31.585 1.00 89.62 89 PHE A C 1
ATOM 735 O O . PHE A 1 89 ? 9.406 -8.246 -32.462 1.00 89.62 89 PHE A O 1
ATOM 742 N N . HIS A 1 90 ? 8.115 -6.569 -31.717 1.00 92.81 90 HIS A N 1
ATOM 743 C CA . HIS A 1 90 ? 8.221 -5.769 -32.937 1.00 92.81 90 HIS A CA 1
ATOM 744 C C . HIS A 1 90 ? 9.639 -5.236 -33.195 1.00 92.81 90 HIS A C 1
ATOM 746 O O . HIS A 1 90 ? 10.099 -5.238 -34.333 1.00 92.81 90 HIS A O 1
ATOM 752 N N . ILE A 1 91 ? 10.337 -4.792 -32.145 1.00 90.75 91 ILE A N 1
ATOM 753 C CA . ILE A 1 91 ? 11.711 -4.267 -32.229 1.00 90.75 91 ILE A CA 1
ATOM 754 C C . ILE A 1 91 ? 12.727 -5.403 -32.446 1.00 90.75 91 ILE A C 1
ATOM 756 O O . ILE A 1 91 ? 13.839 -5.157 -32.908 1.00 90.75 91 ILE A O 1
ATOM 760 N N . GLY A 1 92 ? 12.350 -6.651 -32.148 1.00 87.06 92 GLY A N 1
ATOM 761 C CA . GLY A 1 92 ? 13.188 -7.823 -32.384 1.00 87.06 92 GLY A CA 1
ATOM 762 C C . GLY A 1 92 ? 14.365 -7.913 -31.416 1.00 87.06 92 GLY A C 1
ATOM 763 O O . GLY A 1 92 ? 15.458 -8.308 -31.813 1.00 87.06 92 GLY A O 1
ATOM 764 N N . VAL A 1 93 ? 14.166 -7.520 -30.154 1.00 83.62 93 VAL A N 1
ATOM 765 C CA . VAL A 1 93 ? 15.221 -7.591 -29.134 1.00 83.62 93 VAL A CA 1
ATOM 766 C C . VAL A 1 93 ? 15.510 -9.069 -28.818 1.00 83.62 93 VAL A C 1
ATOM 768 O O . VAL A 1 93 ? 14.640 -9.745 -28.269 1.00 83.62 93 VAL A O 1
ATOM 771 N N . PRO A 1 94 ? 16.708 -9.598 -29.133 1.00 80.94 94 PRO A N 1
ATOM 772 C CA . PRO A 1 94 ? 16.966 -11.038 -29.060 1.00 80.94 94 PRO A CA 1
ATOM 773 C C . PRO A 1 94 ? 17.159 -11.535 -27.622 1.00 80.94 94 PRO A C 1
ATOM 775 O O . PRO A 1 94 ? 16.844 -12.682 -27.311 1.00 80.94 94 PRO A O 1
ATOM 778 N N . HIS A 1 95 ? 17.667 -10.672 -26.737 1.00 81.56 95 HIS A N 1
ATOM 779 C CA . HIS A 1 95 ? 17.962 -10.986 -25.341 1.00 81.56 95 HIS A CA 1
ATOM 780 C C . HIS A 1 95 ? 17.689 -9.780 -24.439 1.00 81.56 95 HIS A C 1
ATOM 782 O O . HIS A 1 95 ? 17.854 -8.632 -24.853 1.00 81.56 95 HIS A O 1
ATOM 788 N N . ALA A 1 96 ? 17.308 -10.033 -23.187 1.00 82.94 96 ALA A N 1
ATOM 789 C CA . ALA A 1 96 ? 17.084 -8.976 -22.209 1.00 82.94 96 ALA A CA 1
ATOM 790 C C . ALA A 1 96 ? 18.401 -8.265 -21.847 1.00 82.94 96 ALA A C 1
ATOM 792 O O . ALA A 1 96 ? 19.349 -8.899 -21.383 1.00 82.94 96 ALA A O 1
ATOM 793 N N . VAL A 1 97 ? 18.440 -6.939 -22.004 1.00 82.75 97 VAL A N 1
ATOM 794 C CA . VAL A 1 97 ? 19.530 -6.100 -21.486 1.00 82.75 97 VAL A CA 1
ATOM 795 C C . VAL A 1 97 ? 19.177 -5.701 -20.058 1.00 82.75 97 VAL A C 1
ATOM 797 O O . VAL A 1 97 ? 18.284 -4.886 -19.829 1.00 82.75 97 VAL A O 1
ATOM 800 N N . LEU A 1 98 ? 19.840 -6.322 -19.084 1.00 86.44 98 LEU A N 1
ATOM 801 C CA . LEU A 1 98 ? 19.558 -6.094 -17.669 1.00 86.44 98 LEU A CA 1
ATOM 802 C C . LEU A 1 98 ? 20.201 -4.795 -17.176 1.00 86.44 98 LEU A C 1
ATOM 804 O O . LEU A 1 98 ? 21.310 -4.437 -17.571 1.00 86.44 98 LEU A O 1
ATOM 808 N N . THR A 1 99 ? 19.545 -4.131 -16.226 1.00 85.19 99 THR A N 1
ATOM 809 C CA . THR A 1 99 ? 20.041 -2.888 -15.609 1.00 85.19 99 THR A CA 1
ATOM 810 C C . THR A 1 99 ? 21.346 -3.076 -14.834 1.00 85.19 99 THR A C 1
ATOM 812 O O . THR A 1 99 ? 22.101 -2.119 -14.673 1.00 85.19 99 THR A O 1
ATOM 815 N N . THR A 1 100 ? 21.641 -4.304 -14.396 1.00 83.94 100 THR A N 1
ATOM 816 C CA . THR A 1 100 ? 22.931 -4.692 -13.804 1.00 83.94 100 THR A CA 1
ATOM 817 C C . THR A 1 100 ? 24.072 -4.682 -14.815 1.00 83.94 100 THR A C 1
ATOM 819 O O . THR A 1 100 ? 25.211 -4.436 -14.437 1.00 83.94 100 THR A O 1
ATOM 822 N N . MET A 1 101 ? 23.772 -4.949 -16.088 1.00 85.56 101 MET A N 1
ATOM 823 C CA . MET A 1 101 ? 24.751 -4.932 -17.173 1.00 85.56 101 MET A CA 1
ATOM 824 C C . MET A 1 101 ? 24.907 -3.517 -17.722 1.00 85.56 101 MET A C 1
ATOM 826 O O . MET A 1 101 ? 26.024 -3.044 -17.908 1.00 85.56 101 MET A O 1
ATOM 830 N N . GLN A 1 102 ? 23.785 -2.834 -17.961 1.00 82.06 102 GLN A N 1
ATOM 831 C CA . GLN A 1 102 ? 23.781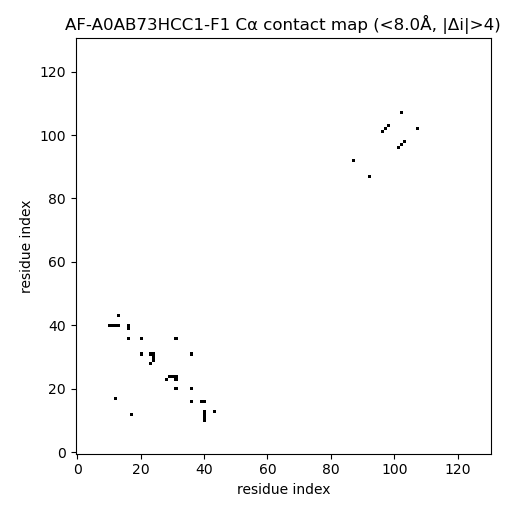 -1.468 -18.459 1.00 82.06 102 GLN A CA 1
ATOM 832 C C . GLN A 1 102 ? 22.516 -0.736 -18.006 1.00 82.06 102 GLN A C 1
ATOM 834 O O . GLN A 1 102 ? 21.404 -1.043 -18.429 1.00 82.06 102 GLN A O 1
ATOM 839 N N . SER A 1 103 ? 22.692 0.264 -17.145 1.00 86.69 103 SER A N 1
ATOM 840 C CA . SER A 1 103 ? 21.621 1.180 -16.751 1.00 86.69 103 SER A CA 1
ATOM 841 C C . SER A 1 103 ? 21.606 2.397 -17.672 1.00 86.69 103 SER A C 1
ATOM 843 O O . SER A 1 103 ? 22.647 2.997 -17.934 1.00 86.69 103 SER A O 1
ATOM 845 N N . THR A 1 104 ? 20.426 2.780 -18.157 1.00 88.94 104 THR A N 1
ATOM 846 C CA . THR A 1 104 ? 20.257 3.990 -18.970 1.00 88.94 104 THR A CA 1
ATOM 847 C C . THR A 1 104 ? 20.040 5.212 -18.076 1.00 88.94 104 THR A C 1
ATOM 849 O O . THR A 1 104 ? 19.453 5.103 -16.998 1.00 88.94 104 THR A O 1
ATOM 852 N N . THR A 1 105 ? 20.479 6.393 -18.520 1.00 89.88 105 THR A N 1
ATOM 853 C CA . THR A 1 105 ? 20.283 7.649 -17.772 1.00 89.88 105 THR A CA 1
ATOM 854 C C . THR A 1 105 ? 18.813 7.903 -17.410 1.00 89.88 105 THR A C 1
ATOM 856 O O . THR A 1 105 ? 18.549 8.151 -16.234 1.00 89.88 105 THR A O 1
ATOM 859 N N . PRO A 1 106 ? 17.832 7.729 -18.326 1.00 90.75 106 PRO A N 1
ATOM 860 C CA . PRO A 1 106 ? 16.422 7.910 -17.977 1.00 90.75 106 PRO A CA 1
ATOM 861 C C . PRO A 1 106 ? 15.932 6.958 -16.877 1.00 90.75 106 PRO A C 1
ATOM 863 O O . PRO A 1 106 ? 15.126 7.350 -16.036 1.00 90.75 106 PRO A O 1
ATOM 866 N N . TYR A 1 107 ? 16.426 5.713 -16.846 1.00 90.00 107 TYR A N 1
ATOM 867 C CA . TYR A 1 107 ? 16.097 4.776 -15.770 1.00 90.00 107 TYR A CA 1
ATOM 868 C C . TYR A 1 107 ? 16.642 5.257 -14.420 1.00 90.00 107 TYR A C 1
ATOM 870 O O . TYR A 1 107 ? 15.924 5.206 -13.423 1.00 90.00 107 TYR A O 1
ATOM 878 N N . LEU A 1 108 ? 17.884 5.750 -14.382 1.00 91.62 108 LEU A N 1
ATOM 879 C CA . LEU A 1 108 ? 18.501 6.255 -13.153 1.00 91.62 108 LEU A CA 1
ATOM 880 C C . LEU A 1 108 ? 17.766 7.486 -12.608 1.00 91.62 108 LEU A C 1
ATOM 882 O O . LEU A 1 108 ? 17.477 7.539 -11.415 1.00 91.62 108 LEU A O 1
ATOM 886 N N . GLU A 1 109 ? 17.399 8.431 -13.474 1.00 92.38 109 GLU A N 1
ATOM 887 C CA . GLU A 1 109 ? 16.614 9.614 -13.096 1.00 92.38 109 GLU A CA 1
ATOM 888 C C . GLU A 1 109 ? 15.228 9.232 -12.558 1.00 92.38 109 GLU A C 1
ATOM 890 O O . GLU A 1 109 ? 14.796 9.725 -11.512 1.00 92.38 109 GLU A O 1
ATOM 895 N N . ALA A 1 110 ? 14.536 8.313 -13.241 1.00 91.50 110 ALA A N 1
ATOM 896 C CA . ALA A 1 110 ? 13.236 7.819 -12.800 1.00 91.50 110 ALA A CA 1
ATOM 897 C C . ALA A 1 110 ? 13.334 7.094 -11.450 1.00 91.50 110 ALA A C 1
ATOM 899 O O . ALA A 1 110 ? 12.516 7.338 -10.560 1.00 91.50 110 ALA A O 1
ATOM 900 N N . LYS A 1 111 ? 14.354 6.244 -11.276 1.00 92.38 111 LYS A N 1
ATOM 901 C CA . LYS A 1 111 ? 14.629 5.542 -10.021 1.00 92.38 111 LYS A CA 1
ATOM 902 C C . LYS A 1 111 ? 14.860 6.533 -8.880 1.00 92.38 111 LYS A C 1
ATOM 904 O O . LYS A 1 111 ? 14.185 6.430 -7.859 1.00 92.38 111 LYS A O 1
ATOM 909 N N . GLN A 1 112 ? 15.745 7.510 -9.077 1.00 94.12 112 GLN A N 1
ATOM 910 C CA . GLN A 1 112 ? 16.063 8.524 -8.071 1.00 94.12 112 GLN A CA 1
ATOM 911 C C . GLN A 1 112 ? 14.809 9.295 -7.643 1.00 94.12 112 GLN A C 1
ATOM 913 O O . GLN A 1 112 ? 14.508 9.388 -6.455 1.00 94.12 112 GLN A O 1
ATOM 918 N N . LYS A 1 113 ? 14.009 9.762 -8.610 1.00 95.25 113 LYS A N 1
ATOM 919 C CA . LYS A 1 113 ? 12.744 10.455 -8.334 1.00 95.25 113 LYS A CA 1
ATOM 920 C C . LYS A 1 113 ? 11.792 9.614 -7.478 1.00 95.25 113 LYS A C 1
ATOM 922 O O . LYS A 1 113 ? 11.163 10.141 -6.562 1.00 95.25 113 LYS A O 1
ATOM 927 N N . VAL A 1 114 ? 11.653 8.322 -7.782 1.00 91.38 114 VAL A N 1
ATOM 928 C CA . VAL A 1 114 ? 10.779 7.412 -7.024 1.00 91.38 114 VAL A CA 1
ATOM 929 C C . VAL A 1 114 ? 11.309 7.197 -5.606 1.00 91.38 114 VAL A C 1
ATOM 931 O O . VAL A 1 114 ? 10.534 7.276 -4.653 1.00 91.38 114 VAL A O 1
ATOM 934 N N . GLU A 1 115 ? 12.613 6.976 -5.442 1.00 92.75 115 GLU A N 1
ATOM 935 C CA . GLU A 1 115 ? 13.241 6.822 -4.126 1.00 92.75 115 GLU A CA 1
ATOM 936 C C . GLU A 1 115 ? 13.065 8.075 -3.257 1.00 92.75 115 GLU A C 1
ATOM 938 O O . GLU A 1 115 ? 12.701 7.964 -2.083 1.00 92.75 115 GLU A O 1
ATOM 943 N N . ASP A 1 116 ? 13.231 9.265 -3.834 1.00 94.12 116 ASP A N 1
ATOM 944 C CA . ASP A 1 116 ? 13.043 10.536 -3.130 1.00 94.12 116 ASP A CA 1
ATOM 945 C C . ASP A 1 116 ? 11.579 10.760 -2.730 1.00 94.12 116 ASP A C 1
ATOM 947 O O . ASP A 1 116 ? 11.292 11.179 -1.606 1.00 94.12 116 ASP A O 1
ATOM 951 N N . MET A 1 117 ? 10.626 10.401 -3.597 1.00 89.38 117 MET A N 1
ATOM 952 C CA . MET A 1 117 ? 9.202 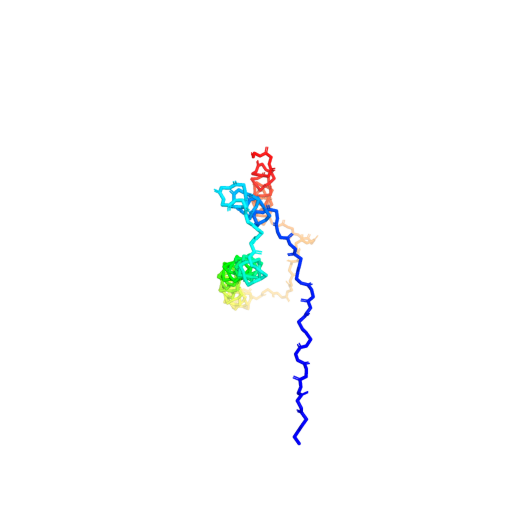10.418 -3.247 1.00 89.38 117 MET A CA 1
ATOM 953 C C . MET A 1 117 ? 8.879 9.472 -2.082 1.00 89.38 117 MET A C 1
ATOM 955 O O . MET A 1 117 ? 8.086 9.825 -1.205 1.00 89.38 117 MET A O 1
ATOM 959 N N . ILE A 1 118 ? 9.475 8.276 -2.057 1.00 88.50 118 ILE A N 1
ATOM 960 C CA . ILE A 1 118 ? 9.286 7.307 -0.970 1.00 88.50 118 ILE A CA 1
ATOM 961 C C . ILE A 1 118 ? 9.848 7.870 0.341 1.00 88.50 118 ILE A C 1
ATOM 963 O O . ILE A 1 118 ? 9.136 7.869 1.348 1.00 88.50 118 ILE A O 1
ATOM 967 N N . LYS A 1 119 ? 11.072 8.414 0.329 1.00 91.00 119 LYS A N 1
ATOM 968 C CA . LYS A 1 119 ? 11.690 9.059 1.502 1.00 91.00 119 LYS A CA 1
ATOM 969 C C . LYS A 1 119 ? 10.837 10.207 2.037 1.00 91.00 119 LYS A C 1
ATOM 971 O O . LYS A 1 119 ? 10.472 10.187 3.210 1.00 91.00 119 LYS A O 1
ATOM 976 N N . ALA A 1 120 ? 10.413 11.128 1.172 1.00 89.50 120 ALA A N 1
ATOM 977 C CA . ALA A 1 120 ? 9.571 12.257 1.562 1.00 89.50 120 ALA A CA 1
ATOM 978 C C . ALA A 1 120 ? 8.233 11.814 2.188 1.00 89.50 120 ALA A C 1
ATOM 980 O O . ALA A 1 120 ? 7.724 12.450 3.113 1.00 89.50 120 ALA A O 1
ATOM 981 N N . ASN A 1 121 ? 7.645 10.712 1.712 1.00 84.25 121 ASN A N 1
ATOM 982 C CA . ASN A 1 121 ? 6.428 10.154 2.305 1.00 84.25 121 ASN A CA 1
ATOM 983 C C . ASN A 1 121 ? 6.680 9.521 3.681 1.00 84.25 121 ASN A C 1
ATOM 985 O O . ASN A 1 121 ? 5.850 9.684 4.579 1.00 84.25 121 ASN A O 1
ATOM 989 N N . MET A 1 122 ? 7.810 8.832 3.868 1.00 82.25 122 MET A N 1
ATOM 990 C CA . MET A 1 122 ? 8.202 8.280 5.170 1.00 82.25 122 MET A CA 1
ATOM 991 C C . MET A 1 122 ? 8.459 9.388 6.197 1.00 82.25 122 MET A C 1
ATOM 993 O O . MET A 1 122 ? 7.948 9.317 7.312 1.00 82.25 122 MET A O 1
ATOM 997 N N . GLU A 1 123 ? 9.162 10.452 5.807 1.00 85.62 123 GLU A N 1
ATOM 998 C CA . GLU A 1 123 ? 9.433 11.612 6.665 1.00 85.62 123 GLU A CA 1
ATOM 999 C C . GLU A 1 123 ? 8.151 12.346 7.072 1.00 85.62 123 GLU A C 1
ATOM 1001 O O . GLU A 1 123 ? 7.957 12.653 8.247 1.00 85.62 123 GLU A O 1
ATOM 1006 N N . LYS A 1 124 ? 7.217 12.560 6.134 1.00 83.00 124 LYS A N 1
ATOM 1007 C CA . LYS A 1 124 ? 5.895 13.135 6.444 1.00 83.00 124 LYS A CA 1
ATOM 1008 C C . LYS A 1 124 ? 5.109 12.295 7.447 1.00 83.00 124 LYS A C 1
ATOM 1010 O O . LYS A 1 124 ? 4.360 12.855 8.245 1.00 83.00 124 LYS A O 1
ATOM 1015 N N . LYS A 1 125 ? 5.239 10.968 7.394 1.00 76.00 125 LYS A N 1
ATOM 1016 C CA . LYS A 1 125 ? 4.582 10.069 8.347 1.00 76.00 125 LYS A CA 1
ATOM 1017 C C . LYS A 1 125 ? 5.233 10.170 9.731 1.00 76.00 125 LYS A C 1
ATOM 1019 O O . LYS A 1 125 ? 4.521 10.393 10.701 1.00 76.00 125 LYS A O 1
ATOM 1024 N N . ALA A 1 126 ? 6.564 10.134 9.799 1.00 75.00 126 ALA A N 1
ATOM 1025 C CA . ALA A 1 126 ? 7.314 10.274 11.049 1.00 75.00 126 ALA A CA 1
ATOM 1026 C C . ALA A 1 126 ? 7.134 11.653 11.717 1.00 75.00 126 ALA A C 1
ATOM 1028 O O . ALA A 1 126 ? 7.097 11.754 12.939 1.00 75.00 126 ALA A O 1
ATOM 1029 N N . GLY A 1 127 ? 6.994 12.726 10.931 1.00 71.75 127 GLY A N 1
ATOM 1030 C CA . GLY A 1 127 ? 6.727 14.073 11.446 1.00 71.75 127 GLY A CA 1
ATOM 1031 C C . GLY A 1 127 ? 5.322 14.244 12.036 1.00 71.75 127 GLY A C 1
ATOM 1032 O O . GLY A 1 127 ? 5.147 15.030 12.960 1.00 71.75 127 GLY A O 1
ATOM 1033 N N . LYS A 1 128 ? 4.331 13.485 11.549 1.00 59.59 128 LYS A N 1
ATOM 1034 C CA . LYS A 1 128 ? 2.965 13.475 12.100 1.00 59.59 128 LYS A CA 1
ATOM 1035 C C . LYS A 1 128 ? 2.836 12.698 13.410 1.00 59.59 128 LYS A C 1
ATOM 1037 O O . LYS A 1 128 ? 1.884 12.936 14.132 1.00 59.59 128 LYS A O 1
ATOM 1042 N N . GLU A 1 129 ? 3.762 11.789 13.707 1.00 53.09 129 GLU A N 1
ATOM 1043 C CA . GLU A 1 129 ? 3.787 11.022 14.964 1.00 53.09 129 GLU A CA 1
ATOM 1044 C C . GLU A 1 129 ? 4.462 11.793 16.120 1.00 53.09 129 GLU A C 1
ATOM 1046 O O . GLU A 1 129 ? 4.432 11.336 17.258 1.00 53.09 129 GLU A O 1
ATOM 1051 N N . LYS A 1 130 ? 5.075 12.959 15.846 1.00 50.06 130 LYS A N 1
ATOM 1052 C CA . LYS A 1 130 ? 5.775 13.809 16.833 1.00 50.06 130 LYS A CA 1
ATOM 1053 C C . LYS A 1 130 ? 4.991 15.057 17.282 1.00 50.06 130 LYS A C 1
ATOM 1055 O O . LYS A 1 130 ? 5.540 15.850 18.046 1.00 50.06 130 LYS A O 1
ATOM 1060 N N . LEU A 1 131 ? 3.765 15.248 16.793 1.00 44.00 131 LEU A N 1
ATOM 1061 C CA . LEU A 1 131 ? 2.839 16.337 17.142 1.00 44.00 131 LEU A CA 1
ATOM 1062 C C . LEU A 1 131 ? 1.609 15.754 17.837 1.00 44.00 131 LEU A C 1
ATOM 1064 O O . LEU A 1 131 ? 1.106 16.424 18.762 1.00 44.00 131 LEU A O 1
#

Sequence (131 aa):
MVQKHINFREVEKTPFGIAYLEKQSERFQSKPSKTVEKIFEEHAQLLEEKESTLLNERMKKDIGLIRLRTGYADKNTQIIIELLNTLIFHIGVPHAVLTTMQSTTPYLEAKQKVEDMIKANMEKKAGKEKL

Radius of gyration: 31.36 Å; Cα contacts (8 Å, |Δi|>4): 22; chains: 1; bounding box: 61×47×85 Å

Foldseek 3Di:
DDPPDPPDDPQDQDPVLVVVQVVVCVVPVDHDDPVSSVVVSVVVVVVVVVVVVVVVVVVVVVVVVVVVVVVVVVVVVVVVVVVVVVVCVVVVPPDDDDVVNPNDPVNVVVVVVVVVVVVVVVVVVVVVVVD

Mean predicted aligned error: 14.77 Å

pLDDT: mean 78.06, std 14.95, range [34.22, 95.56]

Organism: Listeria innocua (NCBI:txid1642)

Secondary structure (DSSP, 8-state):
----------PPPPHHHHHHHHHHHHHHTSPPPHHHHHHHHHHHHHHHHHHHHHHHHHHHHHHHHHHHHHHHHHHHHHHHHHHHHHHHHHHT--S---TTT---HHHHHHHHHHHHHHHHHHHHHHHHTT-

Solvent-accessible surface area (backbone atoms only — not comparable to full-atom values): 7793 Å² total; per-residue (Å²): 136,84,83,79,77,80,79,76,72,88,75,77,84,45,76,68,46,52,56,52,50,52,56,49,23,68,73,64,76,42,81,76,53,72,67,59,58,50,51,44,40,54,50,51,52,52,48,53,51,49,53,52,50,55,50,51,52,52,50,52,52,53,52,48,53,50,53,52,52,53,48,51,51,51,55,51,48,53,54,49,51,54,54,50,50,53,48,43,63,72,73,59,65,90,67,88,82,46,62,91,81,56,68,53,71,70,57,52,55,52,49,51,54,51,52,51,54,51,51,54,52,52,50,56,53,59,57,63,75,76,111